Protein AF-A0A3D4YSS3-F1 (afdb_monomer)

Sequence (133 aa):
MPVRRDVFVVAHQDDWQLFMGDVVAKQIAGGDSATFIYLTAGDDGRDSLYWQTRERAALQSTRLAIGVGAADSAAVRCSTTKVLEHAIRECVIANTESYFLRLPDGKRNGVGFARYDFESLRRLRGKKITVIT

Mean predicted aligned error: 4.13 Å

Foldseek 3Di:
DDAAEEEAEEQFLCCCCVPPVVVQLVSLCVVHAYEYEHQALPQLLPDPVRSVVSVVVSVVSSLVSNPDVQNPPPQWDWDFDDDPNDTWIWIDRRRYIYTYRRFFAQPPVNQTDVVQVSDHPVCCVVVVDVDRD

Solvent-accessible surface area (backbone atoms only — not comparable to full-atom values): 7414 Å² total; per-residue (Å²): 129,85,77,50,74,49,78,46,80,33,62,31,62,57,46,53,63,75,77,40,33,71,62,52,27,54,39,37,53,71,65,27,30,41,38,38,38,22,49,20,43,67,36,88,77,50,58,69,71,57,25,52,49,41,52,52,50,35,56,51,50,50,42,59,29,46,29,86,93,70,48,63,86,84,53,68,48,70,49,76,45,74,58,91,93,43,79,29,44,34,36,35,44,90,59,34,40,38,36,48,63,52,38,51,62,7,66,98,85,31,62,29,34,78,92,53,80,39,42,18,51,50,29,41,77,65,64,76,34,95,71,86,134

pLDDT: mean 92.11, std 10.18, range [52.81, 98.69]

Radius of gyration: 15.82 Å; Cα contacts (8 Å, |Δi|>4): 234; chains: 1; bounding box: 37×27×42 Å

Nearest PDB structures (foldseek):
  8bgo-assembly1_C  TM=8.633E-01  e=1.604E-02  Thermococcus chitonophagus
  2ixd-assembly1_A  TM=8.490E-01  e=2.222E-02  Bacillus cereus
  6p2t-assembly1_A  TM=8.115E-01  e=2.222E-02  Bacillus subtilis subsp. subtilis str. 168
  5cgz-assembly1_A  TM=8.067E-01  e=3.745E-02  Pseudomonas putida KT2440
  1q74-assembly1_A  TM=7.698E-01  e=3.079E-02  Mycobacterium tuberculosis

Secondary structure (DSSP, 8-state):
-PPPEEEEEESSTTHHHHHHHHHHHHHHHTT-EEEEEEEE---TT--HHHHHHHHHHHHHHHHHHH-TTT--GGG-EEEEEEETTEEEEEEEETTEEEEEEEE---TTTT---GGGTT--HHHHHTTSSS---

Structure (mmCIF, N/CA/C/O backbone):
data_AF-A0A3D4YSS3-F1
#
_entry.id   AF-A0A3D4YSS3-F1
#
loop_
_atom_site.group_PDB
_atom_site.id
_atom_site.type_symbol
_atom_site.label_atom_id
_atom_site.label_alt_id
_atom_site.label_comp_id
_atom_site.label_asym_id
_atom_site.label_entity_id
_atom_site.label_seq_id
_atom_site.pdbx_PDB_ins_code
_atom_site.Cartn_x
_atom_site.Cartn_y
_atom_site.Cartn_z
_atom_site.occupancy
_atom_site.B_iso_or_equiv
_atom_site.auth_seq_id
_atom_site.auth_comp_id
_atom_site.auth_asym_id
_atom_site.auth_atom_id
_atom_site.pdbx_PDB_model_num
ATOM 1 N N . MET A 1 1 ? -14.969 -12.136 23.859 1.00 55.28 1 MET A N 1
ATOM 2 C CA . MET A 1 1 ? -14.283 -13.053 22.920 1.00 55.28 1 MET A CA 1
ATOM 3 C C . MET A 1 1 ? -12.952 -12.417 22.537 1.00 55.28 1 MET A C 1
ATOM 5 O O . MET A 1 1 ? -12.893 -11.193 22.607 1.00 55.28 1 MET A O 1
ATOM 9 N N . PRO A 1 2 ? -11.883 -13.176 22.234 1.00 59.72 2 PRO A N 1
ATOM 10 C CA . PRO A 1 2 ? -10.625 -12.567 21.803 1.00 59.72 2 PRO A CA 1
ATOM 11 C C . PRO A 1 2 ? -10.850 -11.769 20.515 1.00 59.72 2 PRO A C 1
ATOM 13 O O . PRO A 1 2 ? -11.580 -12.222 19.636 1.00 59.72 2 PRO A O 1
ATOM 16 N N . VAL A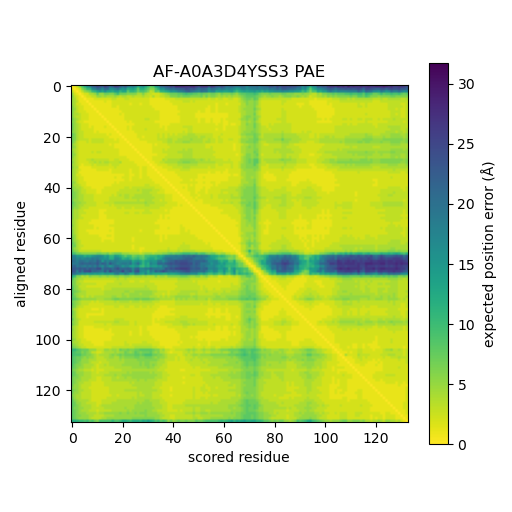 1 3 ? -10.247 -10.582 20.429 1.00 76.88 3 VAL A N 1
ATOM 17 C CA . VAL A 1 3 ? -10.279 -9.752 19.217 1.00 76.88 3 VAL A CA 1
ATOM 18 C C . VAL A 1 3 ? -9.581 -10.526 18.104 1.00 76.88 3 VAL A C 1
ATOM 20 O O . VAL A 1 3 ? -8.414 -10.901 18.252 1.00 76.88 3 VAL A O 1
ATOM 23 N N . ARG A 1 4 ? -10.288 -10.792 17.003 1.00 89.31 4 ARG A N 1
ATOM 24 C CA . ARG A 1 4 ? -9.690 -11.428 15.830 1.00 89.31 4 ARG A CA 1
ATOM 25 C C . ARG A 1 4 ? -8.872 -10.386 15.075 1.00 89.31 4 ARG A C 1
ATOM 27 O O . ARG A 1 4 ? -9.277 -9.230 14.970 1.00 89.31 4 ARG A O 1
ATOM 34 N N . ARG A 1 5 ? -7.706 -10.789 14.568 1.00 92.44 5 ARG A N 1
ATOM 35 C CA . ARG A 1 5 ?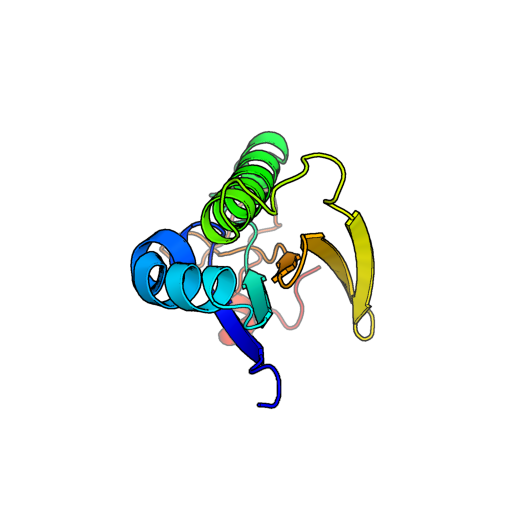 -6.859 -9.945 13.725 1.00 92.44 5 ARG A CA 1
ATOM 36 C C . ARG A 1 5 ? -6.637 -10.615 12.382 1.00 92.44 5 ARG A C 1
ATOM 38 O O . ARG A 1 5 ? -6.018 -11.675 12.332 1.00 92.44 5 ARG A O 1
ATOM 45 N N . ASP A 1 6 ? -7.105 -9.968 11.326 1.00 95.12 6 ASP A N 1
ATOM 46 C CA . ASP A 1 6 ? -6.907 -10.419 9.952 1.00 95.12 6 ASP A CA 1
ATOM 47 C C . ASP A 1 6 ? -5.816 -9.601 9.258 1.00 95.12 6 ASP A C 1
ATOM 49 O O . ASP A 1 6 ? -5.640 -8.409 9.520 1.00 95.12 6 ASP A O 1
ATOM 53 N N . VAL A 1 7 ? -5.076 -10.255 8.361 1.00 96.94 7 VAL A N 1
ATOM 54 C CA . VAL A 1 7 ? -4.020 -9.631 7.558 1.00 96.94 7 VAL A CA 1
ATOM 55 C C . VAL A 1 7 ? -4.400 -9.712 6.083 1.00 96.94 7 VAL A C 1
ATOM 57 O O . VAL A 1 7 ? -4.597 -10.800 5.546 1.00 96.94 7 VAL A O 1
ATOM 60 N N . PHE A 1 8 ? -4.458 -8.558 5.424 1.00 97.19 8 PHE A N 1
ATOM 61 C CA . PHE A 1 8 ? -4.799 -8.405 4.015 1.00 97.19 8 PHE A CA 1
ATOM 62 C C . PHE A 1 8 ? -3.561 -7.959 3.246 1.00 97.19 8 PHE A C 1
ATOM 64 O O . PHE A 1 8 ? -3.104 -6.826 3.387 1.00 97.19 8 PHE A O 1
ATOM 71 N N . VAL A 1 9 ? -3.012 -8.856 2.430 1.00 97.94 9 VAL A N 1
ATOM 72 C CA . VAL A 1 9 ? -1.872 -8.554 1.558 1.00 97.94 9 VAL A CA 1
ATOM 73 C C . VAL A 1 9 ? -2.396 -8.308 0.152 1.00 97.94 9 VAL A C 1
ATOM 75 O O . VAL A 1 9 ? -2.982 -9.200 -0.457 1.00 97.94 9 VAL A O 1
ATOM 78 N N . VAL A 1 10 ? -2.195 -7.096 -0.354 1.00 98.12 10 VAL A N 1
ATOM 79 C CA . VAL A 1 10 ? -2.758 -6.638 -1.626 1.00 98.12 10 VAL A CA 1
ATOM 80 C C . VAL A 1 10 ? -1.706 -5.960 -2.497 1.00 98.12 10 VAL A C 1
ATOM 82 O O . VAL A 1 10 ? -0.694 -5.463 -1.997 1.00 98.12 10 VAL A O 1
ATOM 85 N N . ALA A 1 11 ? -1.920 -5.932 -3.814 1.00 97.19 11 ALA A N 1
ATOM 86 C CA . ALA A 1 11 ? -0.980 -5.286 -4.721 1.00 97.19 11 ALA A CA 1
ATOM 87 C C . ALA A 1 11 ? -1.039 -3.759 -4.572 1.00 97.19 11 ALA A C 1
ATOM 89 O O . ALA A 1 11 ? 0.011 -3.113 -4.492 1.00 97.19 11 ALA A O 1
ATOM 90 N N . HIS A 1 12 ? -2.253 -3.208 -4.492 1.00 98.00 12 HIS A N 1
ATOM 91 C CA . HIS A 1 12 ? -2.535 -1.777 -4.524 1.00 98.00 12 HIS A CA 1
ATOM 92 C C . HIS A 1 12 ? -3.496 -1.315 -3.424 1.00 98.00 12 HIS A C 1
ATOM 94 O O . HIS A 1 12 ? -4.202 -2.097 -2.794 1.00 98.00 12 HIS A O 1
ATOM 100 N N . GLN A 1 13 ? -3.524 0.003 -3.221 1.00 98.25 13 GLN A N 1
ATOM 101 C CA . GLN A 1 13 ? -4.252 0.706 -2.163 1.00 98.25 13 GLN A CA 1
ATOM 102 C C . GLN A 1 13 ? -5.780 0.551 -2.214 1.00 98.25 13 GLN A C 1
ATOM 104 O O . GLN A 1 13 ? -6.429 0.800 -1.201 1.00 98.25 13 GLN A O 1
ATOM 109 N N . ASP A 1 14 ? -6.337 0.180 -3.366 1.00 97.62 14 ASP A N 1
ATOM 110 C CA . ASP A 1 14 ? -7.771 0.016 -3.639 1.00 97.62 14 ASP A CA 1
ATOM 111 C C . ASP A 1 14 ? -8.238 -1.449 -3.708 1.00 97.62 14 ASP A C 1
ATOM 113 O O . ASP A 1 14 ? -9.440 -1.711 -3.729 1.00 97.62 14 ASP A O 1
ATOM 117 N N . ASP A 1 15 ? -7.318 -2.415 -3.729 1.00 98.38 15 ASP A N 1
ATOM 118 C CA . ASP A 1 15 ? -7.657 -3.824 -3.946 1.00 98.38 15 ASP A CA 1
ATOM 119 C C . ASP A 1 15 ? -8.573 -4.380 -2.845 1.00 98.38 15 ASP A C 1
ATOM 121 O O . ASP A 1 15 ? -9.509 -5.126 -3.134 1.00 98.38 15 ASP A O 1
ATOM 125 N N . TRP A 1 16 ? -8.344 -4.033 -1.572 1.00 96.62 16 TRP A N 1
ATOM 126 C CA . TRP A 1 16 ? -9.198 -4.564 -0.504 1.00 96.62 16 TRP A CA 1
ATOM 127 C C . TRP A 1 16 ? -10.602 -3.972 -0.562 1.00 96.62 16 TRP A C 1
ATOM 129 O O . TRP A 1 16 ? -11.560 -4.682 -0.286 1.00 96.62 16 TRP A O 1
ATOM 139 N N . GLN A 1 17 ? -10.743 -2.715 -0.975 1.00 96.44 17 GLN A N 1
ATOM 140 C CA . GLN A 1 17 ? -12.033 -2.062 -1.153 1.00 96.44 17 GLN A CA 1
ATOM 141 C C . GLN A 1 17 ? -12.809 -2.728 -2.288 1.00 96.44 17 GLN A C 1
ATOM 143 O O . GLN A 1 17 ? -14.005 -2.971 -2.151 1.00 96.44 17 GLN A O 1
ATOM 148 N N . LEU A 1 18 ? -12.127 -3.037 -3.394 1.00 97.44 18 LEU A N 1
ATOM 149 C CA . LEU A 1 18 ? -12.744 -3.607 -4.589 1.00 97.44 18 LEU A CA 1
ATOM 150 C C . LEU A 1 18 ? -13.109 -5.084 -4.431 1.00 97.44 18 LEU A C 1
ATOM 152 O O . LEU A 1 18 ? -14.154 -5.505 -4.922 1.00 97.44 18 LEU A O 1
ATOM 156 N N . PHE A 1 19 ? -12.257 -5.870 -3.773 1.00 97.62 19 PHE A N 1
ATOM 157 C CA . PHE A 1 19 ? -12.381 -7.331 -3.781 1.00 97.62 19 PHE A CA 1
ATOM 158 C C . PHE A 1 19 ? -12.792 -7.933 -2.436 1.00 97.62 19 PHE A C 1
ATOM 160 O O . PHE A 1 19 ? -13.157 -9.104 -2.390 1.00 97.62 19 PHE A O 1
ATOM 167 N N . MET A 1 20 ? -12.701 -7.171 -1.342 1.00 95.50 20 MET A N 1
ATOM 168 C CA . MET A 1 20 ? -12.907 -7.667 0.029 1.00 95.50 20 MET A CA 1
ATOM 169 C C . MET A 1 20 ? -13.672 -6.667 0.917 1.00 95.50 20 MET A C 1
ATOM 171 O O . MET A 1 20 ? -13.750 -6.850 2.132 1.00 95.50 20 MET A O 1
ATOM 175 N N . GLY A 1 21 ? -14.198 -5.583 0.336 1.00 94.88 21 GLY A N 1
ATOM 176 C CA . GLY A 1 21 ? -14.605 -4.394 1.083 1.00 94.88 21 GLY A CA 1
ATOM 177 C C . GLY A 1 21 ? -15.766 -4.635 2.043 1.00 94.88 21 GLY A C 1
ATOM 178 O O . GLY A 1 21 ? -15.761 -4.098 3.147 1.00 94.88 21 GLY A O 1
ATOM 179 N N . ASP A 1 22 ? -16.732 -5.468 1.660 1.00 93.75 22 ASP A N 1
ATOM 180 C CA . ASP A 1 22 ? -17.902 -5.811 2.471 1.00 93.75 22 ASP A CA 1
ATOM 181 C C . ASP A 1 22 ? -17.523 -6.624 3.718 1.00 93.75 22 ASP A C 1
ATOM 183 O O . ASP A 1 22 ? -17.939 -6.294 4.833 1.00 93.75 22 ASP A O 1
ATOM 187 N N . VAL A 1 23 ? -16.684 -7.649 3.543 1.00 92.31 23 VAL A N 1
ATOM 188 C CA . VAL A 1 23 ? -16.195 -8.509 4.626 1.00 92.31 23 VAL A CA 1
ATOM 189 C C . VAL A 1 23 ? -15.322 -7.706 5.587 1.00 92.31 23 VAL A C 1
ATOM 191 O O . VAL A 1 23 ? -15.558 -7.730 6.796 1.00 92.31 23 VAL A O 1
ATOM 194 N N . VAL A 1 24 ? -14.359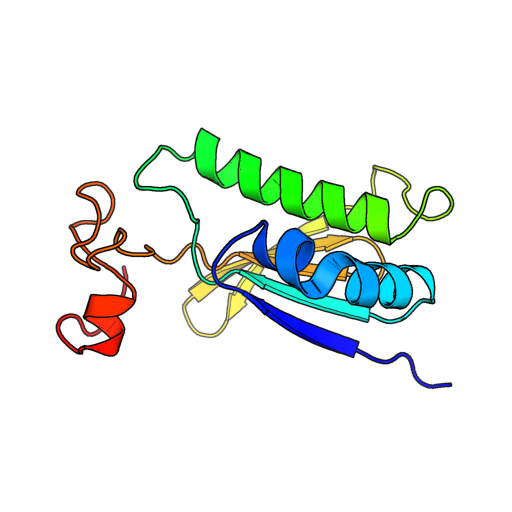 -6.953 5.051 1.00 93.94 24 VAL A N 1
ATOM 195 C CA . VAL A 1 24 ? -13.417 -6.137 5.828 1.00 93.94 24 VAL A CA 1
ATOM 196 C C . VAL A 1 24 ? -14.150 -5.053 6.615 1.00 93.94 24 VAL A C 1
ATOM 198 O O . VAL A 1 24 ? -13.926 -4.904 7.816 1.00 93.94 24 VAL A O 1
ATOM 201 N N . ALA A 1 25 ? -15.059 -4.312 5.973 1.00 92.81 25 ALA A N 1
ATOM 202 C CA . ALA A 1 25 ? -15.790 -3.242 6.644 1.00 92.81 25 ALA A CA 1
ATOM 203 C C . ALA A 1 25 ? -16.674 -3.778 7.774 1.00 92.81 25 ALA A C 1
ATOM 205 O O . ALA A 1 25 ? -16.685 -3.209 8.864 1.00 92.81 25 ALA A O 1
ATOM 206 N N . LYS A 1 26 ? -17.359 -4.908 7.555 1.00 92.12 26 LYS A N 1
ATOM 207 C CA . LYS A 1 26 ? -18.176 -5.549 8.592 1.00 92.12 26 LYS A CA 1
ATOM 208 C C . LYS A 1 26 ? -17.341 -6.003 9.793 1.00 92.12 26 LYS A C 1
ATOM 210 O O . LYS A 1 26 ? -17.785 -5.838 10.926 1.00 92.12 26 LYS A O 1
ATOM 215 N N . GLN A 1 27 ? -16.155 -6.565 9.558 1.00 91.38 27 GLN A N 1
ATOM 216 C CA . GLN A 1 27 ? -15.239 -6.993 10.622 1.00 91.38 27 GLN A CA 1
ATOM 217 C C . GLN A 1 27 ? -14.738 -5.805 11.447 1.00 91.38 27 GLN A C 1
ATOM 219 O O . GLN A 1 27 ? -14.875 -5.800 12.670 1.00 91.38 27 GLN A O 1
ATOM 224 N N . ILE A 1 28 ? -14.223 -4.771 10.776 1.00 91.00 28 ILE A N 1
ATOM 225 C CA . ILE A 1 28 ? -13.674 -3.581 11.435 1.00 91.00 28 ILE A CA 1
ATOM 226 C C . ILE A 1 28 ? -14.754 -2.871 12.260 1.00 91.00 28 ILE A C 1
ATOM 228 O O . ILE A 1 28 ? -14.508 -2.549 13.423 1.00 91.00 28 ILE A O 1
ATOM 232 N N . ALA A 1 29 ? -15.956 -2.682 11.702 1.00 89.25 29 ALA A N 1
ATOM 233 C CA . ALA A 1 29 ? -17.092 -2.090 12.413 1.00 89.25 29 ALA A CA 1
ATOM 234 C C . ALA A 1 29 ? -17.574 -2.952 13.597 1.00 89.25 29 ALA A C 1
ATOM 236 O O . ALA A 1 29 ? -18.121 -2.427 14.565 1.00 89.25 2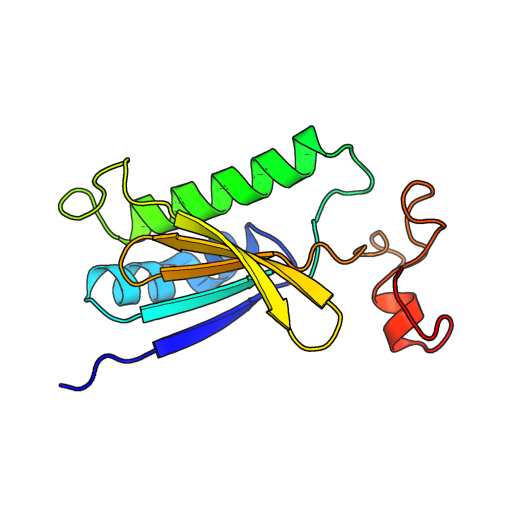9 ALA A O 1
ATOM 237 N N . GLY A 1 30 ? -17.363 -4.271 13.536 1.00 88.81 30 GLY A N 1
ATOM 238 C CA . GLY A 1 30 ? -17.635 -5.211 14.626 1.00 88.81 30 GLY A CA 1
ATOM 239 C C . GLY A 1 30 ? -16.592 -5.203 15.752 1.00 88.81 30 GLY A C 1
ATOM 240 O O . GLY A 1 30 ? -16.801 -5.868 16.764 1.00 88.81 30 GLY A O 1
ATOM 241 N N . GLY A 1 31 ? -15.493 -4.454 15.597 1.00 87.44 31 GLY A N 1
ATOM 242 C CA . GLY A 1 31 ? -14.409 -4.339 16.578 1.00 87.44 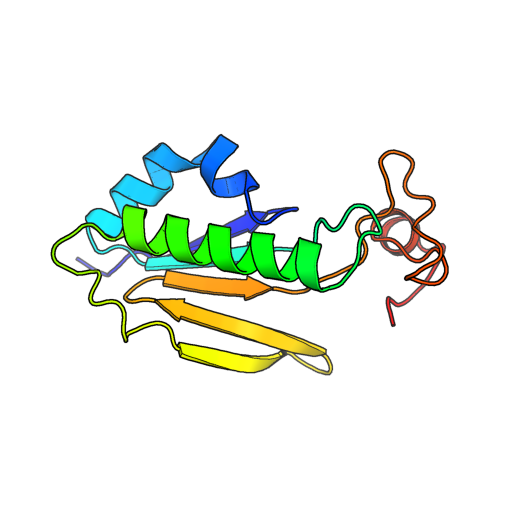31 GLY A CA 1
ATOM 243 C C . GLY A 1 31 ? -13.213 -5.267 16.337 1.00 87.44 31 GLY A C 1
ATOM 244 O O . GLY A 1 31 ? -12.245 -5.205 17.098 1.00 87.44 31 GLY A O 1
ATOM 245 N N . ASP A 1 32 ? -13.230 -6.086 15.281 1.00 92.31 32 ASP A N 1
ATOM 246 C CA . ASP A 1 32 ? -12.077 -6.909 14.892 1.00 92.31 32 ASP A CA 1
ATOM 247 C C . ASP A 1 32 ? -10.957 -6.041 14.307 1.00 92.31 32 ASP A C 1
ATOM 249 O O . ASP A 1 32 ? -11.203 -4.984 13.732 1.00 92.31 32 ASP A O 1
ATOM 253 N N . SER A 1 33 ? -9.704 -6.467 14.451 1.00 92.62 33 SER A N 1
ATOM 254 C CA . SER A 1 33 ? -8.558 -5.728 13.914 1.00 92.62 33 SER A CA 1
ATOM 255 C C . SER A 1 33 ? -8.215 -6.143 12.484 1.00 92.62 33 SER A C 1
ATOM 257 O O . SER A 1 33 ? -8.271 -7.326 12.145 1.00 92.62 33 SER A O 1
ATOM 259 N N . ALA A 1 34 ? -7.768 -5.187 11.670 1.00 95.44 34 ALA A N 1
ATOM 260 C CA . ALA A 1 34 ? -7.325 -5.440 10.299 1.00 95.44 34 ALA A CA 1
ATOM 261 C C . ALA A 1 34 ? -5.951 -4.814 10.032 1.00 95.44 34 ALA A C 1
ATOM 263 O O . ALA A 1 34 ? -5.754 -3.613 10.217 1.00 95.44 34 ALA A O 1
ATOM 264 N N . THR A 1 35 ? -5.010 -5.620 9.550 1.00 97.31 35 THR A N 1
ATOM 265 C CA . THR A 1 35 ? -3.703 -5.157 9.077 1.00 97.31 35 THR A CA 1
ATOM 266 C C . THR A 1 35 ? -3.659 -5.253 7.554 1.00 97.31 35 THR A C 1
ATOM 268 O O . THR A 1 35 ? -3.797 -6.335 6.993 1.00 97.31 35 THR A O 1
ATOM 271 N N . PHE A 1 36 ? -3.427 -4.134 6.876 1.00 98.38 36 PHE A N 1
ATOM 272 C CA . PHE A 1 36 ? -3.274 -4.057 5.426 1.00 98.38 36 PHE A CA 1
ATOM 273 C C . PHE A 1 36 ? -1.798 -3.928 5.058 1.00 98.38 36 PHE A C 1
ATOM 275 O O . PHE A 1 36 ? -1.096 -3.064 5.582 1.00 98.38 36 PHE A O 1
ATOM 282 N N . ILE A 1 37 ? -1.333 -4.757 4.129 1.00 98.56 37 ILE A N 1
ATOM 283 C CA . ILE A 1 37 ? 0.012 -4.700 3.556 1.00 98.56 37 ILE A CA 1
ATOM 284 C C . ILE A 1 37 ? -0.142 -4.442 2.060 1.00 98.56 37 ILE A C 1
ATOM 286 O O . ILE A 1 37 ? -0.578 -5.316 1.310 1.00 98.56 37 ILE A O 1
ATOM 290 N N . TYR A 1 38 ? 0.231 -3.238 1.634 1.00 98.69 38 TYR A N 1
ATOM 291 C CA . TYR A 1 38 ? 0.212 -2.822 0.235 1.00 98.69 38 TYR A CA 1
ATOM 292 C C . TYR A 1 38 ? 1.598 -3.038 -0.363 1.00 98.69 38 TYR A C 1
ATOM 294 O O . TYR A 1 38 ? 2.559 -2.367 0.029 1.00 98.69 38 TYR A O 1
ATOM 302 N N . LEU A 1 39 ? 1.709 -3.986 -1.295 1.00 97.69 39 LEU A N 1
ATOM 303 C CA . LEU A 1 39 ? 2.997 -4.380 -1.866 1.00 97.69 39 LEU A CA 1
ATOM 304 C C . LEU A 1 39 ? 3.626 -3.254 -2.687 1.00 97.69 39 LEU A C 1
ATOM 306 O O . LEU A 1 39 ? 4.820 -2.996 -2.556 1.00 97.69 39 LEU A O 1
ATOM 310 N N . THR A 1 40 ? 2.837 -2.576 -3.520 1.00 97.62 40 THR A N 1
ATOM 311 C CA . THR A 1 40 ? 3.350 -1.579 -4.467 1.00 97.62 40 THR A CA 1
ATOM 312 C C . THR A 1 40 ? 2.844 -0.174 -4.161 1.00 97.62 40 THR A C 1
ATOM 314 O O . THR A 1 40 ? 1.861 0.020 -3.442 1.00 97.62 40 THR A O 1
ATOM 317 N N . ALA A 1 41 ? 3.502 0.836 -4.734 1.00 96.25 41 ALA A N 1
ATOM 318 C CA . ALA A 1 41 ? 2.960 2.196 -4.748 1.00 96.25 41 ALA A CA 1
ATOM 319 C C . ALA A 1 41 ? 1.747 2.320 -5.694 1.00 96.25 41 ALA A C 1
ATOM 321 O O . ALA A 1 41 ? 0.982 3.280 -5.586 1.00 96.25 41 ALA A O 1
ATOM 322 N N . GLY A 1 42 ? 1.587 1.356 -6.617 1.00 95.31 42 GLY A N 1
ATOM 323 C CA . GLY A 1 42 ? 0.586 1.358 -7.681 1.00 95.31 42 GLY A CA 1
ATOM 324 C C . GLY A 1 42 ? 0.511 2.699 -8.379 1.00 95.31 42 GLY A C 1
ATOM 325 O O . GLY A 1 42 ? -0.560 3.298 -8.492 1.00 95.31 42 GLY A O 1
ATOM 326 N N . ASP A 1 43 ? 1.681 3.227 -8.696 1.00 95.62 43 ASP A N 1
ATOM 327 C CA . ASP A 1 43 ? 1.847 4.592 -9.137 1.00 95.62 43 ASP A CA 1
ATOM 328 C C . ASP A 1 43 ? 1.767 4.703 -10.659 1.00 95.62 43 ASP A C 1
ATOM 330 O O . ASP A 1 43 ? 1.677 5.814 -11.167 1.00 95.62 43 ASP A O 1
ATOM 334 N N . ASP A 1 44 ? 1.804 3.580 -11.384 1.00 94.00 44 ASP A N 1
ATOM 335 C CA . ASP A 1 44 ? 1.844 3.533 -12.849 1.00 94.00 44 ASP A CA 1
ATOM 336 C C . ASP A 1 44 ? 2.985 4.401 -13.422 1.00 94.00 44 ASP A C 1
ATOM 338 O O . ASP A 1 44 ? 2.864 5.053 -14.461 1.00 94.00 44 ASP A O 1
ATOM 342 N N . GLY A 1 45 ? 4.107 4.475 -12.694 1.00 93.75 45 GLY A N 1
ATOM 343 C CA . GLY A 1 45 ? 5.234 5.342 -13.033 1.00 93.75 45 GLY A CA 1
ATOM 344 C C . GLY A 1 45 ? 4.904 6.833 -12.993 1.00 93.75 45 GLY A C 1
ATOM 345 O O . GLY A 1 45 ? 5.593 7.631 -13.641 1.00 93.75 45 GLY A O 1
ATOM 346 N N . ARG A 1 46 ? 3.867 7.235 -12.252 1.00 95.62 46 ARG A N 1
ATOM 347 C CA . ARG A 1 46 ? 3.499 8.628 -11.958 1.00 95.62 46 ARG A CA 1
ATOM 348 C C . ARG A 1 46 ? 4.136 9.098 -10.651 1.00 95.62 46 ARG A C 1
ATOM 350 O O . ARG A 1 46 ? 4.779 8.339 -9.932 1.00 95.62 46 ARG A O 1
ATOM 357 N N . ASP A 1 47 ? 4.120 10.408 -10.447 1.00 95.50 47 ASP A N 1
ATOM 358 C CA . ASP A 1 47 ? 4.901 11.053 -9.395 1.00 95.50 47 ASP A CA 1
ATOM 359 C C . ASP A 1 47 ? 4.419 10.709 -7.976 1.00 95.50 47 ASP A C 1
ATOM 361 O O . ASP A 1 47 ? 3.435 9.997 -7.758 1.00 95.50 47 ASP A O 1
ATOM 365 N N . SER A 1 48 ? 5.136 11.237 -6.983 1.00 95.56 48 SER A N 1
ATOM 366 C CA . SER A 1 48 ? 4.804 11.001 -5.583 1.00 95.56 48 SER A CA 1
ATOM 367 C C . SER A 1 48 ? 3.462 11.568 -5.160 1.00 95.56 48 SER A C 1
ATOM 369 O O . SER A 1 48 ? 2.811 10.980 -4.299 1.00 95.56 48 SER A O 1
ATOM 371 N N . LEU A 1 49 ? 2.997 12.645 -5.793 1.00 97.69 49 LEU A N 1
ATOM 372 C CA . LEU A 1 49 ? 1.671 13.182 -5.527 1.00 97.69 49 LEU A CA 1
ATOM 373 C C . LEU A 1 49 ? 0.585 12.158 -5.880 1.00 97.69 49 LEU A C 1
ATOM 375 O O . LEU A 1 49 ? -0.388 12.012 -5.129 1.00 97.69 49 LEU A O 1
ATOM 379 N N . TYR A 1 50 ? 0.758 11.424 -6.982 1.00 97.12 50 TYR A N 1
ATOM 380 C CA . TYR A 1 50 ? -0.181 10.387 -7.393 1.00 97.12 50 TYR A CA 1
ATOM 381 C C . TYR A 1 50 ? -0.278 9.258 -6.358 1.00 97.12 50 TYR A C 1
ATOM 383 O O . TYR A 1 50 ? -1.358 9.045 -5.797 1.00 97.12 50 TYR A O 1
ATOM 391 N N . TRP A 1 51 ? 0.826 8.576 -6.032 1.00 96.31 51 TRP A N 1
ATOM 392 C CA . TRP A 1 51 ? 0.756 7.437 -5.108 1.00 96.31 51 TRP A CA 1
ATOM 393 C C . TRP A 1 51 ? 0.437 7.855 -3.666 1.00 96.31 51 TRP A C 1
ATOM 395 O O . TRP A 1 51 ? -0.320 7.160 -2.989 1.00 96.31 51 TRP A O 1
ATOM 405 N N . GLN A 1 52 ? 0.882 9.031 -3.201 1.00 97.69 52 GLN A N 1
ATOM 406 C CA . GLN A 1 52 ? 0.495 9.547 -1.876 1.00 97.69 52 GLN A CA 1
ATOM 407 C C . GLN A 1 52 ? -1.009 9.802 -1.783 1.00 97.69 52 GLN A C 1
ATOM 409 O O . GLN A 1 52 ? -1.617 9.635 -0.725 1.00 97.69 52 GLN A O 1
ATOM 414 N N . THR A 1 53 ? -1.640 10.205 -2.887 1.00 97.94 53 THR A N 1
ATOM 415 C CA . THR A 1 53 ? -3.094 10.372 -2.934 1.00 97.94 53 THR A CA 1
ATOM 416 C C . THR A 1 53 ? -3.810 9.032 -2.803 1.00 97.94 53 THR A C 1
ATOM 418 O O . THR A 1 53 ? -4.802 8.957 -2.079 1.00 97.94 53 THR A O 1
ATOM 421 N N . ARG A 1 54 ? -3.270 7.961 -3.396 1.00 97.94 54 ARG A N 1
ATOM 422 C CA . ARG A 1 54 ? -3.798 6.599 -3.221 1.00 97.94 54 ARG A CA 1
ATOM 423 C C . ARG A 1 54 ? -3.648 6.102 -1.781 1.00 97.94 54 ARG A C 1
ATOM 425 O O . ARG A 1 54 ? -4.612 5.581 -1.228 1.00 97.94 54 ARG A O 1
ATOM 432 N N . GLU A 1 55 ? -2.504 6.338 -1.130 1.00 97.94 55 GLU A N 1
ATOM 433 C CA . GLU A 1 55 ? -2.319 6.009 0.297 1.00 97.94 55 GLU A CA 1
ATOM 434 C C . GLU A 1 55 ? -3.343 6.737 1.182 1.00 97.94 55 GLU A C 1
ATOM 436 O O . GLU A 1 55 ? -3.996 6.121 2.023 1.00 97.94 55 GLU A O 1
ATOM 441 N N . ARG A 1 56 ? -3.549 8.043 0.960 1.00 96.44 56 ARG A N 1
ATOM 442 C CA . ARG A 1 56 ? -4.565 8.821 1.690 1.00 96.44 56 ARG A CA 1
ATOM 443 C C . ARG A 1 56 ? -5.981 8.295 1.454 1.00 96.44 56 ARG A C 1
ATOM 445 O O . ARG A 1 56 ? -6.763 8.247 2.400 1.00 96.44 56 ARG A O 1
ATOM 452 N N . ALA A 1 57 ? -6.309 7.890 0.228 1.00 96.06 57 ALA A N 1
ATOM 453 C CA . ALA A 1 57 ? -7.617 7.326 -0.102 1.00 96.06 57 ALA A CA 1
ATOM 454 C C . ALA A 1 57 ? -7.863 5.979 0.602 1.00 96.06 57 ALA A C 1
ATOM 456 O O . ALA A 1 57 ? -8.960 5.751 1.118 1.00 96.06 57 ALA A O 1
ATOM 457 N N . ALA A 1 58 ? -6.842 5.122 0.709 1.00 96.56 58 ALA A N 1
ATOM 458 C CA . ALA A 1 58 ? -6.930 3.887 1.487 1.00 96.56 58 ALA A CA 1
ATOM 459 C C . ALA A 1 58 ? -7.202 4.162 2.972 1.00 96.56 58 ALA A C 1
ATOM 461 O O . ALA A 1 58 ? -8.132 3.596 3.541 1.00 96.56 58 ALA A O 1
ATOM 462 N N . LEU A 1 59 ? -6.466 5.100 3.577 1.00 94.88 59 LEU A N 1
ATOM 463 C CA . LEU A 1 59 ? -6.681 5.509 4.972 1.00 94.88 59 LEU A CA 1
ATOM 464 C C . LEU A 1 59 ? -8.061 6.148 5.197 1.00 94.88 59 LEU A C 1
ATOM 466 O O . LEU A 1 59 ? -8.663 5.995 6.256 1.00 94.88 59 LEU A O 1
ATOM 470 N N . GLN A 1 60 ? -8.598 6.858 4.204 1.00 92.19 60 GLN A N 1
ATOM 471 C CA . GLN A 1 60 ? -9.964 7.372 4.285 1.00 92.19 60 GLN A CA 1
ATOM 472 C C . GLN A 1 60 ? -11.007 6.252 4.178 1.00 92.19 60 GLN A C 1
ATOM 474 O O . GLN A 1 60 ? -12.039 6.310 4.843 1.00 92.19 60 GLN A O 1
ATOM 479 N N . SER A 1 61 ? -10.724 5.210 3.396 1.00 93.25 61 SER A N 1
ATOM 480 C CA . SER A 1 61 ? -11.589 4.032 3.289 1.00 93.25 61 SER A CA 1
ATOM 481 C C . SER A 1 61 ? -11.650 3.264 4.613 1.00 93.25 61 SER A C 1
ATOM 483 O O . SER A 1 61 ? -12.734 2.859 5.025 1.00 93.25 61 SER A O 1
ATOM 485 N N . THR A 1 62 ? -10.529 3.124 5.333 1.00 92.31 62 THR A N 1
ATOM 486 C CA . THR A 1 62 ? -10.542 2.483 6.660 1.00 92.31 62 THR A CA 1
ATOM 487 C C . THR A 1 62 ? -11.310 3.315 7.686 1.00 92.31 62 THR A C 1
ATOM 489 O O . THR A 1 62 ? -12.077 2.754 8.460 1.00 92.31 62 THR A O 1
ATOM 492 N N . ARG A 1 63 ? -11.215 4.653 7.649 1.00 89.62 63 ARG A N 1
ATOM 493 C CA . ARG A 1 63 ? -12.062 5.536 8.478 1.00 89.62 63 ARG A CA 1
ATOM 494 C C . ARG A 1 63 ? -13.555 5.313 8.236 1.00 89.62 63 ARG A C 1
ATOM 496 O O . A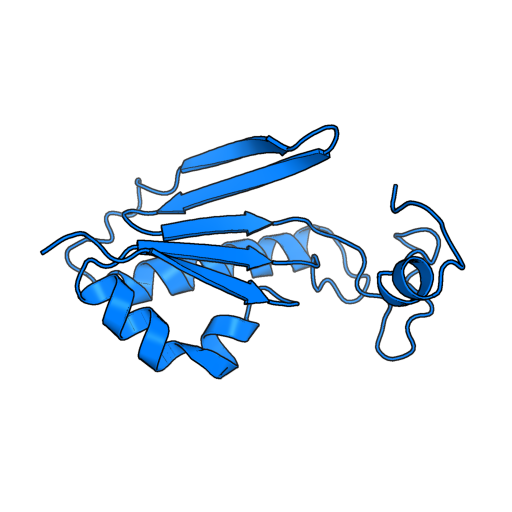RG A 1 63 ? -14.321 5.291 9.193 1.00 89.62 63 ARG A O 1
ATOM 503 N N . LEU A 1 64 ? -13.969 5.132 6.980 1.00 89.31 64 LEU A N 1
ATOM 504 C CA . LEU A 1 64 ? -15.363 4.812 6.658 1.00 89.31 64 LEU A CA 1
ATOM 505 C C . LEU A 1 64 ? -15.760 3.423 7.175 1.00 89.31 64 LEU A C 1
ATOM 507 O O . LEU A 1 64 ? -16.840 3.280 7.740 1.00 89.31 64 LEU A O 1
ATOM 511 N N . ALA A 1 65 ? -14.877 2.431 7.037 1.00 91.06 65 ALA A N 1
ATOM 512 C CA . ALA A 1 65 ? -15.092 1.072 7.535 1.00 91.06 65 ALA A CA 1
ATOM 513 C C . ALA A 1 65 ? -15.216 0.994 9.069 1.00 91.06 65 ALA A C 1
ATOM 515 O O . ALA A 1 65 ? -15.978 0.180 9.577 1.00 91.06 65 ALA A O 1
ATOM 516 N N . ILE A 1 66 ? -14.506 1.856 9.804 1.00 88.75 66 ILE A N 1
ATOM 517 C CA . ILE A 1 66 ? -14.599 1.980 11.270 1.00 88.75 66 ILE A CA 1
ATOM 518 C C . ILE A 1 66 ? -15.972 2.519 11.715 1.00 88.75 66 ILE A C 1
ATOM 520 O O . ILE A 1 66 ? -16.457 2.172 12.790 1.00 88.75 66 ILE A O 1
ATOM 524 N N . GLY A 1 67 ? -16.623 3.338 10.883 1.00 80.75 67 GLY A N 1
ATOM 525 C CA . GLY A 1 67 ? -17.934 3.923 11.160 1.00 80.75 67 GLY A CA 1
ATOM 526 C C . GLY A 1 67 ? -17.889 5.285 11.871 1.00 80.75 67 GLY A C 1
ATOM 527 O O . GLY A 1 67 ? -16.915 5.669 12.517 1.00 80.75 67 GLY A O 1
ATOM 528 N N . VAL A 1 68 ? -18.992 6.035 11.747 1.00 62.94 68 VAL A N 1
ATOM 529 C CA . VAL A 1 68 ? -19.113 7.464 12.117 1.00 62.94 68 VAL A CA 1
ATOM 530 C C . VAL A 1 68 ? -18.893 7.736 13.615 1.00 62.94 68 VAL A C 1
ATOM 532 O O . VAL A 1 68 ? -18.435 8.815 13.971 1.00 62.94 68 VAL A O 1
ATOM 535 N N . GLY A 1 69 ? -19.166 6.766 14.496 1.00 57.91 69 GLY A N 1
ATOM 536 C CA . GLY A 1 69 ? -19.026 6.920 15.954 1.00 57.91 69 GLY A CA 1
ATOM 537 C C . GLY A 1 69 ? -17.612 6.712 16.513 1.00 57.91 69 GLY A C 1
ATOM 538 O O . GLY A 1 69 ? -17.371 7.047 17.668 1.00 57.91 69 GLY A O 1
ATOM 539 N N . ALA A 1 70 ? -16.685 6.171 15.716 1.00 57.56 70 ALA A N 1
ATOM 540 C CA . ALA A 1 70 ? -15.297 5.903 16.115 1.00 57.56 70 ALA A CA 1
ATOM 541 C C . ALA A 1 70 ? -14.262 6.629 15.228 1.00 57.56 70 ALA A C 1
ATOM 543 O O . ALA A 1 70 ? -13.060 6.586 15.495 1.00 57.56 70 ALA A O 1
ATOM 544 N N . ALA A 1 71 ? -14.720 7.328 14.186 1.00 57.50 71 ALA A N 1
ATOM 545 C CA . ALA A 1 71 ? -13.886 8.061 13.243 1.00 57.50 71 ALA A CA 1
ATOM 546 C C . ALA A 1 71 ? -13.609 9.501 13.708 1.00 57.50 71 ALA A C 1
ATOM 548 O O . ALA A 1 71 ? -13.889 10.453 12.979 1.00 57.50 71 ALA A O 1
ATOM 549 N N . ASP A 1 72 ? -13.037 9.686 14.901 1.00 60.19 72 ASP A N 1
ATOM 550 C CA . ASP A 1 72 ? -12.539 11.012 15.262 1.00 60.19 72 ASP A CA 1
ATOM 551 C C . ASP A 1 72 ? -11.251 11.290 14.464 1.00 60.19 72 ASP A C 1
ATOM 553 O O . ASP A 1 72 ? -10.249 10.569 14.531 1.00 60.19 72 ASP A O 1
ATOM 557 N N . SER A 1 73 ? -11.314 12.306 13.605 1.00 52.81 73 SER A N 1
ATOM 558 C CA . SER A 1 73 ? -10.395 12.530 12.476 1.00 52.81 73 SER A CA 1
ATOM 559 C C . SER A 1 73 ? -8.915 12.743 12.856 1.00 52.81 73 SER A C 1
ATOM 561 O O . SER A 1 73 ? -8.036 12.580 12.001 1.00 52.81 73 SER A O 1
ATOM 563 N N . ALA A 1 74 ? -8.628 13.013 14.134 1.00 53.97 74 ALA A N 1
ATOM 564 C CA . ALA A 1 74 ? -7.295 13.207 14.710 1.00 53.97 74 ALA A CA 1
ATOM 565 C C . ALA A 1 74 ? -6.494 11.907 14.979 1.00 53.97 74 ALA A C 1
ATOM 567 O O . ALA A 1 74 ? -5.323 11.977 15.344 1.00 53.97 74 ALA A O 1
ATOM 568 N N . ALA A 1 75 ? -7.077 10.716 14.789 1.00 69.06 75 ALA A N 1
ATOM 569 C CA . ALA A 1 75 ? -6.485 9.450 15.248 1.00 69.06 75 ALA A CA 1
ATOM 570 C C . ALA A 1 75 ? -5.479 8.765 14.295 1.00 69.06 75 ALA A C 1
ATOM 572 O O . ALA A 1 75 ? -4.949 7.708 14.648 1.00 69.06 75 ALA A O 1
ATOM 573 N N . VAL A 1 76 ? -5.211 9.314 13.100 1.00 87.44 76 VAL A N 1
ATOM 574 C CA . VAL A 1 76 ? -4.275 8.678 12.152 1.00 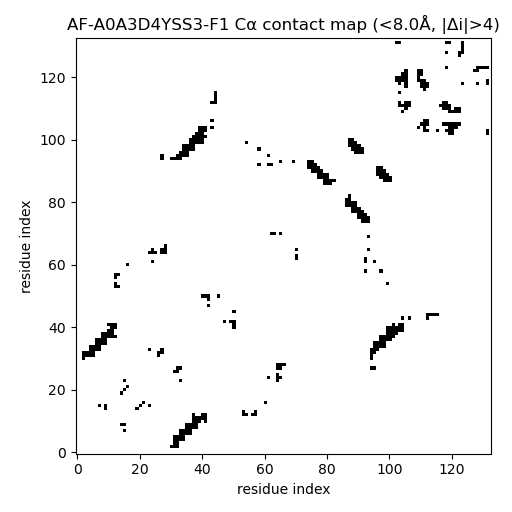87.44 76 VAL A CA 1
ATOM 575 C C . VAL A 1 76 ? -2.844 8.941 12.585 1.00 87.44 76 VAL A C 1
ATOM 577 O O . VAL A 1 76 ? -2.321 10.042 12.424 1.00 87.44 76 VAL A O 1
ATOM 580 N N . ARG A 1 77 ? -2.192 7.906 13.102 1.00 92.69 77 ARG A N 1
ATOM 581 C CA . ARG A 1 77 ? -0.790 7.960 13.512 1.00 92.69 77 ARG A CA 1
ATOM 582 C C . ARG A 1 77 ? 0.042 7.269 12.454 1.00 92.69 77 ARG A C 1
ATOM 584 O O . ARG A 1 77 ? -0.018 6.050 12.345 1.00 92.69 77 ARG A O 1
ATOM 591 N N . CYS A 1 78 ? 0.781 8.048 11.671 1.00 95.38 78 CYS A N 1
ATOM 592 C CA . CYS A 1 78 ? 1.729 7.502 10.712 1.00 95.38 78 CYS A CA 1
ATOM 593 C C . CYS A 1 78 ? 3.160 7.666 11.214 1.00 95.38 78 CYS A C 1
ATOM 595 O O . CYS A 1 78 ? 3.555 8.749 11.645 1.00 95.38 78 CYS A O 1
ATOM 597 N N . SER A 1 79 ? 3.939 6.605 11.084 1.00 97.25 79 SER A N 1
ATOM 598 C CA . SER A 1 79 ? 5.354 6.537 11.424 1.00 97.25 79 SER A CA 1
ATOM 599 C C . SER A 1 79 ? 6.103 5.755 10.352 1.00 97.25 79 SER A C 1
ATOM 601 O O . SER A 1 79 ? 5.518 5.129 9.467 1.00 97.25 79 SER A O 1
ATOM 603 N N . THR A 1 80 ? 7.425 5.804 10.422 1.00 98.12 80 THR A N 1
ATOM 604 C CA . THR A 1 80 ? 8.264 4.838 9.723 1.00 98.12 80 THR A CA 1
ATOM 605 C C . THR A 1 80 ? 8.600 3.737 10.712 1.00 98.12 80 THR A C 1
ATOM 607 O O . THR A 1 80 ? 9.194 4.015 11.752 1.00 98.12 80 THR A O 1
ATOM 610 N N . THR A 1 81 ? 8.231 2.503 10.389 1.00 97.19 81 THR A N 1
ATOM 611 C CA . THR A 1 81 ? 8.706 1.321 11.103 1.00 97.19 81 THR A CA 1
ATOM 612 C C . THR A 1 81 ? 9.856 0.689 10.329 1.00 97.19 81 THR A C 1
ATOM 614 O O . THR A 1 81 ? 9.915 0.780 9.100 1.00 97.19 81 THR A O 1
ATOM 617 N N . LYS A 1 82 ? 10.794 0.062 11.036 1.00 97.25 82 LYS A N 1
ATOM 618 C CA . LYS A 1 82 ? 11.913 -0.649 10.417 1.00 97.25 82 LYS A CA 1
ATOM 619 C C . LYS A 1 82 ? 11.649 -2.146 10.507 1.00 97.25 82 LYS A C 1
ATOM 621 O O . LYS A 1 82 ? 11.546 -2.685 11.605 1.00 97.25 82 LYS A O 1
ATOM 626 N N . VAL A 1 83 ? 11.573 -2.812 9.360 1.00 94.38 83 VAL A N 1
ATOM 627 C CA . VAL A 1 83 ? 11.487 -4.273 9.269 1.00 94.38 83 VAL A CA 1
ATOM 628 C C . VAL A 1 83 ? 12.771 -4.765 8.623 1.00 94.38 83 VAL A C 1
ATOM 630 O O . VAL A 1 83 ? 13.024 -4.494 7.451 1.00 94.38 83 VAL A O 1
ATOM 633 N N . LEU A 1 84 ? 13.600 -5.460 9.407 1.00 93.19 84 LEU A N 1
ATOM 634 C CA . LEU A 1 84 ? 14.981 -5.784 9.038 1.00 93.19 84 LEU A CA 1
ATOM 635 C C . LEU A 1 84 ? 15.750 -4.510 8.659 1.00 93.19 84 LEU A C 1
ATOM 637 O O . LEU A 1 84 ? 15.950 -3.646 9.508 1.00 93.19 84 LEU A O 1
ATOM 641 N N . GLU A 1 85 ? 16.166 -4.374 7.405 1.00 92.38 85 GLU A N 1
ATOM 642 C CA . GLU A 1 85 ? 16.877 -3.212 6.867 1.00 92.38 85 GLU A CA 1
ATOM 643 C C . GLU A 1 85 ? 15.973 -2.233 6.102 1.00 92.38 85 GLU A C 1
ATOM 645 O O . GLU A 1 85 ? 16.431 -1.165 5.703 1.00 92.38 85 GLU A O 1
ATOM 650 N N . HIS A 1 86 ? 14.676 -2.532 5.977 1.00 93.62 86 HIS A N 1
ATOM 651 C CA . HIS A 1 86 ? 13.734 -1.741 5.189 1.00 93.62 86 HIS A CA 1
ATOM 652 C C . HIS A 1 86 ? 12.905 -0.789 6.054 1.00 93.62 86 HIS A C 1
ATOM 654 O O . HIS A 1 86 ? 12.309 -1.178 7.061 1.00 93.62 86 HIS A O 1
ATOM 660 N N . ALA A 1 87 ? 12.839 0.470 5.627 1.00 95.88 87 ALA A N 1
ATOM 661 C CA . ALA A 1 87 ? 11.965 1.484 6.199 1.00 95.88 87 ALA A CA 1
ATOM 662 C C . ALA A 1 87 ? 10.586 1.418 5.530 1.00 95.88 87 ALA A C 1
ATOM 664 O O . ALA A 1 87 ? 10.456 1.682 4.337 1.00 95.88 87 ALA A O 1
ATOM 665 N N . ILE A 1 88 ? 9.553 1.087 6.301 1.00 97.88 88 ILE A N 1
ATOM 666 C CA . ILE A 1 88 ? 8.178 0.941 5.819 1.00 97.88 88 ILE A CA 1
ATOM 667 C C . ILE A 1 88 ? 7.318 2.013 6.473 1.00 97.88 88 ILE A C 1
ATOM 669 O O . ILE A 1 88 ? 7.380 2.223 7.687 1.00 97.88 88 ILE A O 1
ATOM 673 N N . ARG A 1 89 ? 6.486 2.694 5.679 1.00 98.00 89 ARG A N 1
ATOM 674 C CA . ARG A 1 89 ? 5.486 3.598 6.247 1.00 98.00 89 ARG A CA 1
ATOM 675 C C . ARG A 1 89 ? 4.366 2.772 6.860 1.00 98.00 89 ARG A C 1
ATOM 677 O O . ARG A 1 89 ? 3.689 2.027 6.158 1.00 98.00 89 ARG A O 1
ATOM 684 N N . GLU A 1 90 ? 4.157 2.975 8.145 1.00 98.44 90 GLU A N 1
ATOM 685 C CA . GLU A 1 90 ? 3.062 2.420 8.921 1.00 98.44 90 GLU A CA 1
ATOM 686 C C . GLU A 1 90 ? 2.077 3.541 9.249 1.00 98.44 90 GLU A C 1
ATOM 688 O O . GLU A 1 90 ? 2.487 4.651 9.583 1.00 98.44 90 GLU A O 1
ATOM 693 N N . CYS A 1 91 ? 0.781 3.265 9.159 1.00 97.19 91 CYS A N 1
ATOM 694 C CA . CYS A 1 91 ? -0.274 4.162 9.610 1.00 97.19 91 CYS A CA 1
ATOM 695 C C . CYS A 1 91 ? -1.317 3.382 10.408 1.00 97.19 91 CYS A C 1
ATOM 697 O O . CYS A 1 91 ? -1.843 2.383 9.924 1.00 97.19 91 CYS A O 1
ATOM 699 N N . VAL A 1 92 ? -1.647 3.866 11.602 1.00 94.31 92 VAL A N 1
ATOM 700 C CA . VAL A 1 92 ? -2.617 3.251 12.514 1.00 94.31 92 VAL A CA 1
ATOM 701 C C . VAL A 1 92 ? -3.855 4.131 12.625 1.00 94.31 92 VAL A C 1
ATOM 703 O O . VAL A 1 92 ? -3.731 5.339 12.842 1.00 94.31 92 VAL A O 1
ATOM 706 N N . ILE A 1 93 ? -5.039 3.528 12.499 1.00 91.56 93 ILE A N 1
ATOM 707 C CA . ILE A 1 93 ? -6.344 4.182 12.673 1.00 91.56 93 ILE A CA 1
ATOM 708 C C . ILE A 1 93 ? -7.248 3.235 13.463 1.00 91.56 93 ILE A C 1
ATOM 710 O O . ILE A 1 93 ? -7.646 2.198 12.938 1.00 91.56 93 ILE A O 1
ATOM 714 N N . ALA A 1 94 ? -7.569 3.587 14.711 1.00 89.81 94 ALA A N 1
ATOM 715 C CA . ALA A 1 94 ? -8.321 2.731 15.636 1.00 89.81 94 ALA A CA 1
ATOM 716 C C . ALA A 1 94 ? -7.764 1.287 15.681 1.00 89.81 94 ALA A C 1
ATOM 718 O O . ALA A 1 94 ? -6.606 1.090 16.046 1.00 89.81 94 ALA A O 1
ATOM 719 N N . ASN A 1 95 ? -8.574 0.301 15.296 1.00 90.38 95 ASN A N 1
ATOM 720 C CA . ASN A 1 95 ? -8.264 -1.129 15.193 1.00 90.38 95 ASN A CA 1
ATOM 721 C C . ASN A 1 95 ? -7.634 -1.541 13.845 1.00 90.38 95 ASN A C 1
ATOM 723 O O . ASN A 1 95 ? -7.551 -2.732 13.545 1.00 90.38 95 ASN A O 1
ATOM 727 N N . THR A 1 96 ? -7.184 -0.591 13.023 1.00 94.00 96 THR A N 1
ATOM 728 C CA . THR A 1 96 ? -6.582 -0.867 11.710 1.00 94.00 96 THR A CA 1
ATOM 729 C C . THR A 1 96 ? -5.139 -0.389 11.609 1.00 94.00 96 THR A C 1
ATOM 731 O O . THR A 1 96 ? -4.778 0.667 12.133 1.00 94.00 96 THR A O 1
ATOM 734 N N . GLU A 1 97 ? -4.325 -1.147 10.881 1.00 96.50 97 GLU A N 1
ATOM 735 C CA . GLU A 1 97 ? -2.938 -0.822 10.539 1.00 96.50 97 GLU A CA 1
ATOM 736 C C . GLU A 1 97 ? -2.740 -0.913 9.029 1.00 96.50 97 GLU A C 1
ATOM 738 O O . GLU A 1 97 ? -3.280 -1.797 8.373 1.00 96.50 97 GLU A O 1
ATOM 743 N N . SER A 1 98 ? -1.959 -0.003 8.460 1.00 98.06 98 SER A N 1
ATOM 744 C CA . SER A 1 98 ? -1.626 0.032 7.036 1.00 98.06 98 SER A CA 1
ATOM 745 C C . SER A 1 98 ? -0.121 0.159 6.850 1.00 98.06 98 SER A C 1
ATOM 747 O O . SER A 1 98 ? 0.466 1.150 7.280 1.00 98.06 98 SER A O 1
ATOM 749 N N . TYR A 1 99 ? 0.480 -0.815 6.169 1.00 98.62 99 TYR A N 1
ATOM 750 C CA . TYR A 1 99 ? 1.890 -0.843 5.796 1.00 98.62 99 TYR A CA 1
ATOM 751 C C . TYR A 1 99 ? 2.039 -0.624 4.294 1.00 98.62 99 TYR A C 1
ATOM 753 O O . TYR A 1 99 ? 1.541 -1.409 3.485 1.00 98.62 99 TYR A O 1
ATOM 761 N N . PHE A 1 100 ? 2.743 0.440 3.916 1.00 98.50 100 PHE A N 1
ATOM 762 C CA . PHE A 1 100 ? 2.987 0.801 2.523 1.00 98.50 100 PHE A CA 1
ATOM 763 C C . PHE A 1 100 ? 4.439 0.493 2.157 1.00 98.50 100 PHE A C 1
ATOM 765 O O . PHE A 1 100 ? 5.345 1.247 2.520 1.00 98.50 100 PHE A O 1
ATOM 772 N N . LEU A 1 101 ? 4.661 -0.619 1.446 1.00 97.50 101 LEU A N 1
ATOM 773 C CA . LEU A 1 101 ? 6.006 -1.051 1.040 1.00 97.50 101 LEU A CA 1
ATOM 774 C C . LEU A 1 101 ? 6.528 -0.257 -0.162 1.00 97.50 101 LEU A C 1
ATOM 776 O O . LEU A 1 101 ? 7.735 -0.096 -0.303 1.00 97.50 101 LEU A O 1
ATOM 780 N N . ARG A 1 102 ? 5.620 0.255 -1.007 1.00 96.62 102 ARG A N 1
ATOM 781 C CA . ARG A 1 102 ? 5.930 1.110 -2.169 1.00 96.62 102 ARG A CA 1
ATOM 782 C C . ARG A 1 102 ? 6.879 0.470 -3.189 1.00 96.62 102 ARG A C 1
ATOM 784 O O . ARG A 1 102 ? 7.603 1.180 -3.878 1.00 96.62 102 ARG A O 1
ATOM 791 N N . LEU A 1 103 ? 6.856 -0.857 -3.324 1.00 96.56 103 LEU A N 1
ATOM 792 C CA . LEU A 1 103 ? 7.682 -1.543 -4.318 1.00 96.56 103 LEU A CA 1
ATOM 793 C C . LEU A 1 103 ? 7.236 -1.160 -5.748 1.00 96.56 103 LEU A C 1
ATOM 795 O O . LEU A 1 103 ? 6.040 -0.948 -5.977 1.00 96.56 103 LEU A O 1
ATOM 799 N N . PRO A 1 104 ? 8.153 -1.098 -6.728 1.00 95.88 104 PRO A N 1
ATOM 800 C CA . PRO A 1 104 ? 7.815 -0.862 -8.125 1.00 95.88 104 PRO A CA 1
ATOM 801 C C . PRO A 1 104 ? 7.012 -2.039 -8.696 1.00 95.88 104 PRO A C 1
ATOM 803 O O . PRO A 1 104 ? 7.478 -3.183 -8.713 1.00 95.88 104 PRO A O 1
ATOM 806 N N . ASP A 1 105 ? 5.803 -1.765 -9.197 1.00 92.12 105 ASP A N 1
ATOM 807 C CA . ASP A 1 105 ? 4.899 -2.806 -9.706 1.00 92.12 105 ASP A CA 1
ATOM 808 C C . ASP A 1 105 ? 5.482 -3.523 -10.943 1.00 92.12 105 ASP A C 1
ATOM 810 O O . ASP A 1 105 ? 5.631 -4.750 -10.965 1.00 92.12 105 ASP A O 1
ATOM 814 N N . GLY A 1 106 ? 5.924 -2.757 -11.940 1.00 93.69 106 GLY A N 1
ATOM 815 C CA . GLY A 1 106 ? 6.501 -3.250 -13.178 1.00 93.69 106 GLY A CA 1
ATOM 816 C C . GLY A 1 106 ? 5.766 -2.946 -14.480 1.00 93.69 106 GLY A C 1
ATOM 817 O O . GLY A 1 106 ? 6.218 -3.470 -15.495 1.00 93.69 106 GLY A O 1
ATOM 818 N N . LYS A 1 107 ? 4.692 -2.148 -14.523 1.00 92.00 107 LYS A N 1
ATOM 819 C CA . LYS A 1 107 ? 3.718 -2.120 -15.637 1.00 92.00 107 LYS A CA 1
ATOM 820 C C . LYS A 1 107 ? 3.033 -3.475 -15.829 1.00 92.00 107 LYS A C 1
ATOM 822 O O . LYS A 1 107 ? 3.462 -4.516 -15.334 1.00 92.00 107 LYS A O 1
ATOM 827 N N . ARG A 1 108 ? 2.026 -3.503 -16.707 1.00 91.31 108 ARG A N 1
ATOM 828 C CA . ARG A 1 108 ? 1.349 -4.743 -17.139 1.00 91.31 108 ARG A CA 1
ATOM 829 C C . ARG A 1 108 ? 2.293 -5.815 -17.700 1.00 91.31 108 ARG A C 1
ATOM 831 O O . ARG A 1 108 ? 2.027 -7.002 -17.549 1.00 91.31 108 ARG A O 1
ATOM 838 N N . ASN A 1 109 ? 3.390 -5.429 -18.352 1.00 94.44 109 ASN A N 1
ATOM 839 C CA . ASN A 1 109 ? 4.355 -6.374 -18.924 1.00 94.44 109 ASN A CA 1
ATOM 840 C C . ASN A 1 109 ? 5.539 -6.689 -17.986 1.00 94.44 109 ASN A C 1
ATOM 842 O O . ASN A 1 109 ? 6.333 -7.578 -18.300 1.00 94.44 109 ASN A O 1
ATOM 846 N N . GLY A 1 110 ? 5.646 -6.047 -16.821 1.00 95.56 110 GLY A N 1
ATOM 847 C CA . GLY A 1 110 ? 6.721 -6.285 -15.855 1.00 95.56 110 GLY A CA 1
ATOM 848 C C . GLY A 1 110 ? 8.099 -5.768 -16.285 1.00 95.56 110 GLY A C 1
ATOM 849 O O . GLY A 1 110 ? 9.105 -6.266 -15.782 1.00 95.56 110 GLY A O 1
ATOM 850 N N . VAL A 1 111 ? 8.169 -4.832 -17.240 1.00 96.31 111 VAL A N 1
ATOM 851 C CA . VAL A 1 111 ? 9.438 -4.200 -17.654 1.00 96.31 111 VAL A CA 1
ATOM 852 C C . VAL A 1 111 ? 9.862 -3.062 -16.726 1.00 96.31 111 VAL A C 1
ATOM 854 O O . VAL A 1 111 ? 11.001 -2.627 -16.819 1.00 96.31 111 VAL A O 1
ATOM 857 N N . GLY A 1 112 ? 8.978 -2.580 -15.849 1.00 96.38 112 GLY A N 1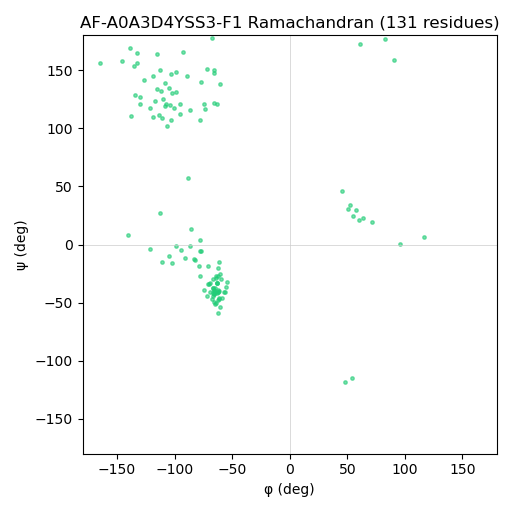
ATOM 858 C CA . GLY A 1 112 ? 9.255 -1.434 -14.983 1.00 96.38 112 GLY A CA 1
ATOM 859 C C . GLY A 1 112 ? 9.035 -0.077 -15.650 1.00 96.38 112 GLY A C 1
ATOM 860 O O . GLY A 1 112 ? 8.697 0.043 -16.836 1.00 96.38 112 GLY A O 1
ATOM 861 N N . PHE A 1 113 ? 9.225 0.969 -14.853 1.00 96.56 113 PHE A N 1
ATOM 862 C CA . PHE A 1 113 ? 9.192 2.363 -15.288 1.00 96.56 113 PHE A CA 1
ATOM 863 C C . PHE A 1 113 ? 10.585 2.974 -15.168 1.00 96.56 113 PHE A C 1
ATOM 865 O O . PHE A 1 113 ? 11.346 2.603 -14.280 1.00 96.56 113 PHE A O 1
ATOM 872 N N . ALA A 1 114 ? 10.895 3.947 -16.029 1.00 95.62 114 ALA A N 1
ATOM 873 C CA . ALA A 1 114 ? 12.187 4.632 -16.015 1.00 95.62 114 ALA A CA 1
ATOM 874 C C . ALA A 1 114 ? 12.474 5.338 -14.677 1.00 95.62 114 ALA A C 1
ATOM 876 O O . ALA A 1 114 ? 13.624 5.416 -14.277 1.00 95.62 114 ALA A O 1
ATOM 877 N N . ARG A 1 115 ? 11.436 5.795 -13.955 1.00 93.25 115 ARG A N 1
ATOM 878 C CA . ARG A 1 115 ? 11.576 6.386 -12.610 1.00 93.25 115 ARG A CA 1
ATOM 879 C C . ARG A 1 115 ? 12.189 5.420 -11.582 1.00 93.25 115 ARG A C 1
ATOM 881 O O . ARG A 1 115 ? 12.753 5.887 -10.604 1.00 93.25 115 ARG A O 1
ATOM 888 N N . TYR A 1 116 ? 12.053 4.115 -11.800 1.00 94.62 116 TYR A N 1
ATOM 889 C CA . TYR A 1 116 ? 12.541 3.065 -10.906 1.00 94.62 116 TYR A CA 1
ATOM 890 C C . TYR A 1 116 ? 13.672 2.265 -11.551 1.00 94.62 116 TYR A C 1
ATOM 892 O O . TYR A 1 116 ? 13.751 1.066 -11.328 1.00 94.62 116 TYR A O 1
ATOM 900 N N . ASP A 1 117 ? 14.439 2.859 -12.472 1.00 96.19 117 ASP A N 1
ATOM 901 C CA . ASP A 1 117 ? 15.521 2.176 -13.202 1.00 96.19 117 ASP A CA 1
ATOM 902 C C . ASP A 1 117 ? 15.097 0.837 -13.838 1.00 96.19 117 ASP A C 1
ATOM 904 O O . ASP A 1 117 ? 15.875 -0.104 -14.011 1.00 96.19 117 ASP A O 1
ATOM 908 N N . PHE A 1 118 ? 13.818 0.753 -14.228 1.00 96.62 118 PHE A N 1
ATOM 909 C CA . PHE A 1 118 ? 13.188 -0.453 -14.763 1.00 96.62 118 PHE A CA 1
ATOM 910 C C . PHE A 1 118 ? 13.197 -1.659 -13.804 1.00 96.62 118 PHE A C 1
ATOM 912 O O . PHE A 1 118 ? 13.036 -2.809 -14.240 1.00 96.62 118 PHE A O 1
ATOM 919 N N . GLU A 1 119 ? 13.349 -1.428 -12.503 1.00 97.25 119 GLU A N 1
ATOM 920 C CA . GLU A 1 119 ? 13.085 -2.409 -11.459 1.00 97.25 119 GLU A CA 1
ATOM 921 C C . GLU A 1 119 ? 11.593 -2.750 -11.399 1.00 97.25 119 GLU A C 1
ATOM 923 O O . GLU A 1 119 ? 10.715 -1.972 -11.785 1.00 97.25 119 GLU A O 1
ATOM 928 N N . SER A 1 120 ? 11.294 -3.978 -10.979 1.00 97.06 120 SER A N 1
ATOM 929 C CA . SER A 1 120 ? 9.918 -4.433 -10.794 1.00 97.06 120 SER A CA 1
ATOM 930 C C . SER A 1 120 ? 9.836 -5.713 -9.982 1.00 97.06 120 SER A C 1
ATOM 932 O O . SER A 1 120 ? 10.734 -6.563 -10.036 1.00 97.06 120 SER A O 1
ATOM 934 N N . LEU A 1 121 ? 8.680 -5.932 -9.353 1.00 95.88 121 LEU A N 1
ATOM 935 C CA . LEU A 1 121 ? 8.356 -7.206 -8.711 1.00 95.88 121 LEU A CA 1
ATOM 936 C C . LEU A 1 121 ? 8.476 -8.405 -9.666 1.00 95.88 121 LEU A C 1
ATOM 938 O O . LEU A 1 121 ? 8.944 -9.470 -9.262 1.00 95.88 121 LEU A O 1
ATOM 942 N N . ARG A 1 122 ? 8.110 -8.261 -10.952 1.00 96.38 122 ARG A 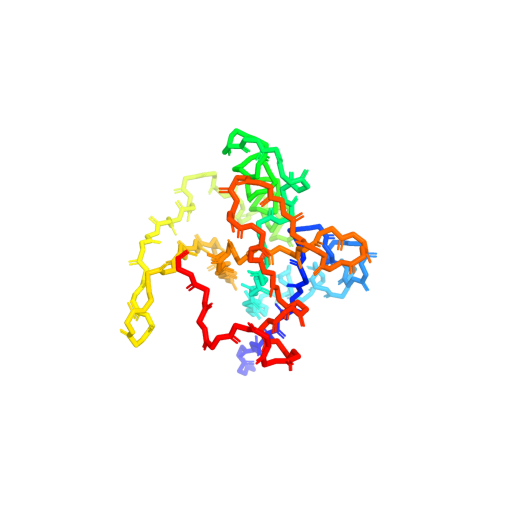N 1
ATOM 943 C CA . ARG A 1 122 ? 8.254 -9.356 -11.935 1.00 96.38 122 ARG A CA 1
ATOM 944 C C . ARG A 1 122 ? 9.721 -9.713 -12.169 1.00 96.38 122 ARG A C 1
ATOM 946 O O . ARG A 1 122 ? 10.035 -10.900 -12.293 1.00 96.38 122 ARG A O 1
ATOM 953 N N . ARG A 1 123 ? 10.611 -8.718 -12.252 1.00 97.75 123 ARG A N 1
ATOM 954 C CA . ARG A 1 123 ? 12.055 -8.946 -12.416 1.00 97.75 123 ARG A CA 1
ATOM 955 C C . ARG A 1 123 ? 12.667 -9.549 -11.159 1.00 97.75 123 ARG A C 1
ATOM 957 O O . ARG A 1 123 ? 13.445 -10.489 -11.307 1.00 97.75 123 ARG A O 1
ATOM 964 N N . LEU A 1 124 ? 12.267 -9.084 -9.973 1.00 96.81 124 LEU A N 1
ATOM 965 C CA . LEU A 1 124 ? 12.703 -9.647 -8.693 1.00 96.81 124 LEU A CA 1
ATOM 966 C C . LEU A 1 124 ? 12.291 -11.120 -8.575 1.00 96.81 124 LEU A C 1
ATOM 968 O O . LEU A 1 124 ? 13.136 -11.998 -8.424 1.00 96.81 124 LEU A O 1
ATOM 972 N N . ARG A 1 125 ? 11.001 -11.424 -8.771 1.00 96.25 125 ARG A N 1
ATOM 973 C CA . ARG A 1 125 ? 10.475 -12.802 -8.778 1.00 96.25 125 ARG A CA 1
ATOM 974 C C . ARG A 1 125 ? 11.184 -13.683 -9.808 1.00 96.25 125 ARG A C 1
ATOM 976 O O . ARG A 1 125 ? 11.458 -14.851 -9.555 1.00 96.25 125 ARG A O 1
ATOM 983 N N . GLY A 1 126 ? 11.455 -13.128 -10.988 1.00 97.25 126 GLY A N 1
ATOM 984 C CA . GLY A 1 126 ? 12.171 -13.803 -12.068 1.00 97.25 126 GLY A CA 1
ATOM 985 C C . GLY A 1 126 ? 13.687 -13.874 -11.881 1.00 97.25 126 GLY A C 1
ATOM 986 O O . GLY A 1 126 ? 14.356 -14.321 -12.809 1.00 97.25 126 GLY A O 1
ATOM 987 N N . LYS A 1 127 ? 14.228 -13.407 -10.745 1.00 97.12 127 LYS A N 1
ATOM 988 C CA . LYS A 1 127 ? 15.667 -13.341 -10.437 1.00 97.12 127 LYS A CA 1
ATOM 989 C C . LYS A 1 127 ? 16.500 -12.590 -11.486 1.00 97.12 127 LYS A C 1
ATOM 991 O O . LYS A 1 127 ? 17.694 -12.826 -11.622 1.00 97.12 127 LYS A O 1
ATOM 996 N N . LYS A 1 128 ? 15.876 -11.681 -12.244 1.00 97.50 128 LYS A N 1
ATOM 997 C CA . LYS A 1 128 ? 16.568 -10.777 -13.185 1.00 97.50 128 LYS A CA 1
ATOM 998 C C . LYS A 1 128 ? 17.226 -9.595 -12.474 1.00 97.50 128 LYS A C 1
ATOM 1000 O O . LYS A 1 128 ? 18.057 -8.919 -13.066 1.00 97.50 128 LYS A O 1
ATOM 1005 N N . ILE A 1 129 ? 16.779 -9.335 -11.253 1.00 97.19 129 ILE A N 1
ATOM 1006 C CA . ILE A 1 129 ? 17.390 -8.472 -10.246 1.00 97.19 129 ILE A CA 1
ATOM 1007 C C . ILE A 1 129 ? 17.329 -9.247 -8.926 1.00 97.19 129 ILE A C 1
ATOM 1009 O O . ILE A 1 129 ? 16.464 -10.114 -8.763 1.00 97.19 129 ILE A O 1
ATOM 1013 N N . THR A 1 130 ? 18.247 -8.966 -8.010 1.00 96.00 130 THR A N 1
ATOM 1014 C CA . THR A 1 130 ? 18.327 -9.637 -6.700 1.00 96.00 130 THR A CA 1
ATOM 1015 C C . THR A 1 130 ? 17.764 -8.790 -5.564 1.00 96.00 130 THR A C 1
ATOM 1017 O O . THR A 1 130 ? 17.484 -9.324 -4.498 1.00 96.00 130 THR A O 1
ATOM 1020 N N . VAL A 1 131 ? 17.591 -7.490 -5.797 1.00 94.19 131 VAL A N 1
ATOM 1021 C CA . VAL A 1 131 ? 17.104 -6.497 -4.839 1.00 94.19 131 VAL A CA 1
ATOM 1022 C C . VAL A 1 131 ? 16.270 -5.453 -5.587 1.00 94.19 131 VAL A C 1
ATOM 1024 O O . VAL A 1 131 ? 16.389 -5.344 -6.808 1.00 94.19 131 VAL A O 1
ATOM 1027 N N . ILE A 1 132 ? 15.398 -4.759 -4.859 1.00 92.62 132 ILE A N 1
ATOM 1028 C CA . ILE A 1 132 ? 14.761 -3.507 -5.278 1.00 92.62 132 ILE A CA 1
ATOM 1029 C C . ILE A 1 132 ? 15.372 -2.421 -4.399 1.00 92.62 132 ILE A C 1
ATOM 1031 O O . ILE A 1 132 ? 15.372 -2.589 -3.174 1.00 92.62 132 ILE A O 1
ATOM 1035 N N . THR A 1 133 ? 15.928 -1.383 -5.015 1.00 86.38 133 THR A N 1
ATOM 1036 C CA . THR A 1 133 ? 16.689 -0.332 -4.318 1.00 86.38 133 THR A CA 1
ATOM 1037 C C . THR A 1 133 ? 15.842 0.865 -3.923 1.00 86.38 133 THR A C 1
ATOM 1039 O O . THR A 1 133 ? 14.923 1.223 -4.692 1.00 86.38 133 THR A O 1
#